Protein AF-A0ABD1GZY6-F1 (afdb_monomer_lite)

Sequence (131 aa):
MVKGGLLKDDSDWSKAGVKEGQKLMMMGTAGEIVKAPEKGPIFAEEEQVVAVVTCHSAGLVNLGNTCFLNSTLQCLHSVPELRYALIQYPPPVRSNAVDQSSHSLTVATRELFNELDKNVQPVAPVPFLMV

Secondary structure (DSSP, 8-state):
-----PPPTT--GGGS-PPTT--------SS---PPPSS-----SSS--TTS-SS----B---SS-HHHHHHHHHHHT-HHHHHHHHHPPP--S-TTS-HHHHHHHHHHHHHHHHHHH-SSPBP-HHHHT-

Structure (mmCIF, N/CA/C/O backbone):
data_AF-A0ABD1GZY6-F1
#
_entry.id   AF-A0ABD1GZY6-F1
#
loop_
_atom_site.group_PDB
_atom_site.id
_atom_site.type_symbol
_atom_site.label_atom_id
_atom_site.label_alt_id
_atom_site.label_comp_id
_atom_site.label_asym_id
_atom_site.label_entity_id
_atom_site.label_seq_id
_atom_site.pdbx_PDB_ins_code
_atom_site.Cartn_x
_atom_site.Cartn_y
_atom_site.Cartn_z
_atom_site.occupancy
_atom_site.B_iso_or_equiv
_atom_site.auth_seq_id
_atom_site.auth_comp_id
_atom_site.auth_asym_id
_atom_site.auth_atom_id
_atom_site.pdbx_PDB_model_num
ATOM 1 N N . MET A 1 1 ? -54.125 1.231 58.349 1.00 37.19 1 MET A N 1
ATOM 2 C CA . MET A 1 1 ? -52.999 0.317 58.625 1.00 37.19 1 MET A CA 1
ATOM 3 C C . MET A 1 1 ? -53.584 -1.042 58.986 1.00 37.19 1 MET A C 1
ATOM 5 O O . MET A 1 1 ? -53.929 -1.266 60.137 1.00 37.19 1 MET A O 1
ATOM 9 N N . VAL A 1 2 ? -53.833 -1.895 57.988 1.00 40.91 2 VAL A N 1
ATOM 10 C CA . VAL A 1 2 ? -54.229 -3.292 58.231 1.00 40.91 2 VAL A CA 1
ATOM 11 C C . VAL A 1 2 ? -52.941 -4.067 58.507 1.00 40.91 2 VAL A C 1
ATOM 13 O O . VAL A 1 2 ? -51.947 -3.838 57.819 1.00 40.91 2 VAL A O 1
ATOM 16 N N . LYS A 1 3 ? -52.933 -4.895 59.561 1.00 44.78 3 LYS A N 1
ATOM 17 C CA . LYS A 1 3 ? -51.792 -5.743 59.943 1.00 44.78 3 LYS A CA 1
ATOM 18 C C . LYS A 1 3 ? -51.292 -6.496 58.707 1.00 44.78 3 LYS A C 1
ATOM 20 O O . LYS A 1 3 ? -52.082 -7.177 58.062 1.00 44.78 3 LYS A O 1
ATOM 25 N N . GLY A 1 4 ? -50.011 -6.321 58.380 1.00 54.66 4 GLY A N 1
ATOM 26 C CA . GLY A 1 4 ? -49.386 -6.878 57.184 1.00 54.66 4 GLY A CA 1
ATOM 27 C C . GLY A 1 4 ? -49.580 -8.388 57.095 1.00 54.66 4 GLY A C 1
ATOM 28 O O . GLY A 1 4 ? -49.043 -9.132 57.911 1.00 54.66 4 GLY A O 1
ATOM 29 N N . GLY A 1 5 ? -50.365 -8.820 56.112 1.00 59.47 5 GLY A N 1
ATOM 30 C CA . GLY A 1 5 ? -50.430 -10.203 55.657 1.00 59.47 5 GLY A CA 1
ATOM 31 C C . GLY A 1 5 ? -49.727 -10.312 54.308 1.00 59.47 5 GLY A C 1
ATOM 32 O O . GLY A 1 5 ? -49.842 -9.402 53.487 1.00 59.47 5 GLY A O 1
ATOM 33 N N . LEU A 1 6 ? -48.988 -11.401 54.081 1.00 57.53 6 LEU A N 1
ATOM 34 C CA . LEU A 1 6 ? -48.446 -11.701 52.756 1.00 57.53 6 LEU A CA 1
ATOM 35 C C . LEU A 1 6 ? -49.589 -12.143 51.835 1.00 57.53 6 LEU A C 1
ATOM 37 O O . LEU A 1 6 ? -50.218 -13.169 52.093 1.00 57.53 6 LEU A O 1
ATOM 41 N N . LEU A 1 7 ? -49.816 -11.400 50.752 1.00 58.47 7 LEU A N 1
ATOM 42 C CA . LEU A 1 7 ? -50.556 -11.901 49.596 1.00 58.47 7 LEU A CA 1
ATOM 43 C C . LEU A 1 7 ? -49.590 -12.712 48.731 1.00 58.47 7 LEU A C 1
ATOM 45 O O . LEU A 1 7 ? -48.577 -12.187 48.276 1.00 58.47 7 LEU A O 1
ATOM 49 N N . LYS A 1 8 ? -49.896 -13.995 48.543 1.00 60.72 8 LYS A N 1
ATOM 50 C CA . LYS A 1 8 ? -49.272 -14.848 47.521 1.00 60.72 8 LYS A CA 1
ATOM 51 C C . LYS A 1 8 ? -50.123 -14.818 46.250 1.00 60.72 8 LYS A C 1
ATOM 53 O O . LYS A 1 8 ? -51.308 -14.497 46.338 1.00 60.72 8 LYS A O 1
ATOM 58 N N . ASP A 1 9 ? -49.554 -15.209 45.117 1.00 60.78 9 ASP A N 1
ATOM 59 C CA . ASP A 1 9 ? -50.210 -15.114 43.803 1.00 60.78 9 ASP A CA 1
ATOM 60 C C . ASP A 1 9 ? -51.551 -15.875 43.716 1.00 60.78 9 ASP A C 1
ATOM 62 O O . ASP A 1 9 ? -52.468 -15.424 43.037 1.00 60.78 9 ASP A O 1
ATOM 66 N N . ASP A 1 10 ? -51.726 -16.940 44.509 1.00 60.72 10 ASP A N 1
ATOM 67 C CA . ASP A 1 10 ? -52.949 -17.762 44.552 1.00 60.72 10 ASP A CA 1
ATOM 68 C C . ASP A 1 10 ? -53.950 -17.365 45.664 1.00 60.72 10 ASP A C 1
ATOM 70 O O . ASP A 1 10 ? -54.739 -18.186 46.136 1.00 60.72 10 ASP A O 1
ATOM 74 N N . SER A 1 11 ? -53.901 -16.129 46.172 1.00 58.03 11 SER A N 1
ATOM 75 C CA . SER A 1 11 ? -54.720 -15.730 47.332 1.00 58.03 11 SER A CA 1
ATOM 76 C C . SER A 1 11 ? -56.132 -15.259 46.953 1.00 58.03 11 SER A C 1
ATOM 78 O O . SER A 1 11 ? -56.306 -14.359 46.134 1.00 58.03 11 SER A O 1
ATOM 80 N N . ASP A 1 12 ? -57.146 -15.789 47.648 1.00 59.44 12 ASP A N 1
ATOM 81 C CA . ASP A 1 12 ? -58.550 -15.363 47.547 1.00 59.44 12 ASP A CA 1
ATOM 82 C C . ASP A 1 12 ? -58.755 -13.913 48.030 1.00 59.44 12 ASP A C 1
ATOM 84 O O . ASP A 1 12 ? -58.726 -13.614 49.232 1.00 59.44 12 ASP A O 1
ATOM 88 N N . TRP A 1 13 ? -59.055 -13.010 47.096 1.00 61.09 13 TRP A N 1
ATOM 89 C CA . TRP A 1 13 ? -59.299 -11.584 47.349 1.00 61.09 13 TRP A CA 1
ATOM 90 C C . TRP A 1 13 ? -60.480 -11.318 48.294 1.00 61.09 13 TRP A C 1
ATOM 92 O O . TRP A 1 13 ? -60.506 -10.307 48.996 1.00 61.09 13 TRP A O 1
ATOM 102 N N . SER A 1 14 ? -61.424 -12.255 48.391 1.00 61.69 14 SER A N 1
ATOM 103 C CA . SER A 1 14 ? -62.584 -12.171 49.286 1.00 61.69 14 SER A CA 1
ATOM 104 C C . SER A 1 14 ? -62.209 -12.250 50.772 1.00 61.69 14 SER A C 1
ATOM 106 O O . SER A 1 14 ? -62.930 -11.722 51.616 1.00 61.69 14 SER A O 1
ATOM 108 N N . LYS A 1 15 ? -61.071 -12.876 51.113 1.00 59.81 15 LYS A N 1
ATOM 109 C CA . LYS A 1 15 ? -60.555 -12.969 52.495 1.00 59.81 15 LYS A CA 1
ATOM 110 C C . LYS A 1 15 ? -59.591 -11.836 52.850 1.00 59.81 15 LYS A C 1
ATOM 112 O O . LYS A 1 15 ? -59.289 -11.642 54.025 1.00 59.81 15 LYS A O 1
ATOM 117 N N . ALA A 1 16 ? -59.130 -11.076 51.855 1.00 61.88 16 ALA A N 1
ATOM 118 C CA . ALA A 1 16 ? -58.169 -9.991 52.037 1.00 61.88 16 ALA A CA 1
ATOM 119 C C . ALA A 1 16 ? -58.784 -8.723 52.667 1.00 61.88 16 ALA A C 1
ATOM 121 O O . ALA A 1 16 ? -58.046 -7.830 53.079 1.00 61.88 16 ALA A O 1
ATOM 122 N N . GLY A 1 17 ? -60.119 -8.644 52.785 1.00 59.06 17 GLY A N 1
ATOM 123 C CA . GLY A 1 17 ? -60.814 -7.610 53.565 1.00 59.06 17 GLY A CA 1
ATOM 124 C C . GLY A 1 17 ? -60.491 -6.172 53.142 1.00 59.06 17 GLY A C 1
ATOM 125 O O . GLY A 1 17 ? -60.461 -5.274 53.986 1.00 59.06 17 GLY A O 1
ATOM 126 N N . VAL A 1 18 ? -60.196 -5.960 51.856 1.00 64.50 18 VAL A N 1
ATOM 127 C CA . VAL A 1 18 ? -59.787 -4.659 51.313 1.00 64.50 18 VAL A CA 1
ATOM 128 C C . VAL A 1 18 ? -61.021 -3.770 51.156 1.00 64.50 18 VAL A C 1
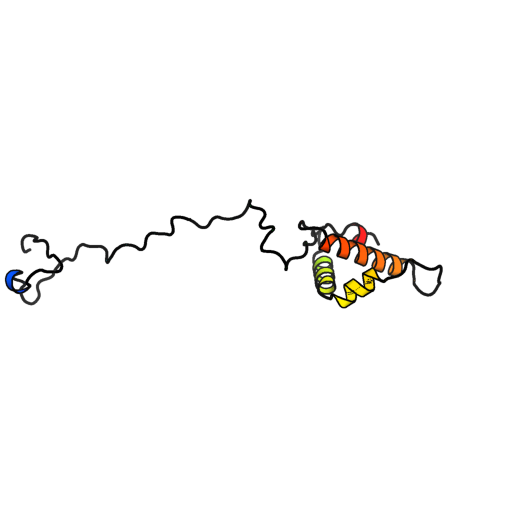ATOM 130 O O . VAL A 1 18 ? -62.003 -4.170 50.537 1.00 64.50 18 VAL A O 1
ATOM 133 N N . LYS A 1 19 ? -60.990 -2.566 51.737 1.00 63.88 19 LYS A N 1
ATOM 134 C CA . LYS A 1 19 ? -62.068 -1.571 51.604 1.00 63.88 19 LYS A CA 1
ATOM 135 C C . LYS A 1 19 ? -61.857 -0.691 50.368 1.00 63.88 19 LYS A C 1
ATOM 137 O O . LYS A 1 19 ? -60.715 -0.402 50.008 1.00 63.88 19 LYS A O 1
ATOM 142 N N . GLU A 1 20 ? -62.951 -0.212 49.775 1.00 62.34 20 GLU A N 1
ATOM 143 C CA . GLU A 1 20 ? -62.940 0.786 48.694 1.00 62.34 20 GLU A CA 1
ATOM 144 C C . GLU A 1 20 ? -62.084 2.005 49.104 1.00 62.34 20 GLU A C 1
ATOM 146 O O . GLU A 1 20 ? -62.285 2.584 50.174 1.00 62.34 20 GLU A O 1
ATOM 151 N N . GLY A 1 21 ? -61.085 2.366 48.292 1.00 64.00 21 GLY A N 1
ATOM 152 C CA . GLY A 1 21 ? -60.171 3.489 48.557 1.00 64.00 21 GLY A CA 1
ATOM 153 C C . GLY A 1 21 ? -58.978 3.195 49.485 1.00 64.00 21 GLY A C 1
ATOM 154 O O . GLY A 1 21 ? -58.229 4.112 49.835 1.00 64.00 21 GLY A O 1
ATOM 155 N N . GLN A 1 22 ? -58.758 1.942 49.896 1.00 66.12 22 GLN A N 1
ATOM 156 C CA . GLN A 1 22 ? -57.621 1.575 50.742 1.00 66.12 22 GLN A CA 1
ATOM 157 C C . GLN A 1 22 ? -56.294 1.591 49.961 1.00 66.12 22 GLN A C 1
ATOM 159 O O . GLN A 1 22 ? -56.113 0.866 48.988 1.00 66.12 22 GLN A O 1
ATOM 164 N N . LYS A 1 23 ? -55.320 2.380 50.434 1.00 58.97 23 LYS A N 1
ATOM 165 C CA . LYS A 1 23 ? -53.956 2.395 49.882 1.00 58.97 23 LYS A CA 1
ATOM 166 C C . LYS A 1 23 ? -53.207 1.117 50.277 1.00 58.97 23 LYS A C 1
ATOM 168 O O . LYS A 1 23 ? -52.945 0.896 51.461 1.00 58.97 23 LYS A O 1
ATOM 173 N N . LEU A 1 24 ? -52.862 0.296 49.290 1.00 62.72 24 LEU A N 1
ATOM 174 C CA . LEU A 1 24 ? -51.982 -0.864 49.431 1.00 62.72 24 LEU A CA 1
ATOM 175 C C . LEU A 1 24 ? -50.539 -0.424 49.147 1.00 62.72 24 LEU A C 1
ATOM 177 O O . LEU A 1 24 ? -50.285 0.241 48.146 1.00 62.72 24 LEU A O 1
ATOM 181 N N . MET A 1 25 ? -49.599 -0.771 50.027 1.00 55.06 25 MET A N 1
ATOM 182 C CA . MET A 1 25 ? -48.170 -0.586 49.759 1.00 55.06 25 MET A CA 1
ATOM 183 C C . MET A 1 25 ? -47.599 -1.890 49.220 1.00 55.06 25 MET A C 1
ATOM 185 O O . MET A 1 25 ? -47.464 -2.865 49.957 1.00 55.06 25 MET A O 1
ATOM 189 N N . MET A 1 26 ? -47.283 -1.893 47.930 1.00 59.00 26 MET A N 1
ATOM 190 C CA . MET A 1 26 ? -46.557 -2.974 47.280 1.00 59.00 26 MET A CA 1
ATOM 191 C C . MET A 1 26 ? -45.069 -2.819 47.608 1.00 59.00 26 MET A C 1
ATOM 193 O O . MET A 1 26 ? -44.458 -1.814 47.253 1.00 59.00 26 MET A O 1
ATOM 197 N N . MET A 1 27 ? -44.491 -3.799 48.301 1.00 56.12 27 MET A N 1
ATOM 198 C CA . MET A 1 27 ? -43.042 -3.910 48.465 1.00 56.12 27 MET A CA 1
ATOM 199 C C . MET A 1 27 ? -42.566 -5.127 47.684 1.00 56.12 27 MET A C 1
ATOM 201 O O . MET A 1 27 ? -42.841 -6.259 48.069 1.00 56.12 27 MET A O 1
ATOM 205 N N . GLY A 1 28 ? -41.877 -4.881 46.575 1.00 54.91 28 GLY A N 1
ATOM 206 C CA . GLY A 1 28 ? -41.277 -5.916 45.746 1.00 54.91 28 GLY A CA 1
ATOM 207 C C . GLY A 1 28 ? -40.667 -5.321 44.482 1.00 54.91 28 GLY A C 1
ATOM 208 O O . GLY A 1 28 ? -41.190 -4.356 43.927 1.00 54.91 28 GLY A O 1
ATOM 209 N N . THR A 1 29 ? -39.556 -5.896 44.038 1.00 56.75 29 THR A N 1
ATOM 210 C CA . THR A 1 29 ? -38.998 -5.665 42.703 1.00 56.75 29 THR A CA 1
ATOM 211 C C . THR A 1 29 ? -39.775 -6.537 41.717 1.00 56.75 29 THR A C 1
ATOM 213 O O . THR A 1 29 ? -40.019 -7.710 41.996 1.00 56.75 29 THR A O 1
ATOM 216 N N . ALA A 1 30 ? -40.203 -5.971 40.589 1.00 45.16 30 ALA A N 1
ATOM 217 C CA . ALA A 1 30 ? -40.942 -6.702 39.567 1.00 45.16 30 ALA A CA 1
ATOM 218 C C . ALA A 1 30 ? -40.032 -7.728 38.867 1.00 45.16 30 ALA A C 1
ATOM 220 O O . ALA A 1 30 ? -39.196 -7.349 38.053 1.00 45.16 30 ALA A O 1
ATOM 221 N N . GLY A 1 31 ? -40.231 -9.012 39.178 1.00 54.84 31 GLY A N 1
ATOM 222 C CA . GLY A 1 31 ? -39.686 -10.148 38.429 1.00 54.84 31 GLY A CA 1
ATOM 223 C C . GLY A 1 31 ? -38.193 -10.427 38.625 1.00 54.84 31 GLY A C 1
ATOM 224 O O . GLY A 1 31 ? -37.419 -9.571 39.054 1.00 54.84 31 GLY A O 1
ATOM 225 N N . GLU A 1 32 ? -37.798 -11.667 38.319 1.00 55.22 32 GLU A N 1
ATOM 226 C CA . GLU A 1 32 ? -36.395 -12.078 38.267 1.00 55.22 32 GLU A CA 1
ATOM 227 C C . GLU A 1 32 ? -35.623 -11.144 37.335 1.00 55.22 32 GLU A C 1
ATOM 229 O O . GLU A 1 32 ? -35.861 -11.082 36.128 1.00 55.22 32 GLU A O 1
ATOM 234 N N . ILE A 1 33 ? -34.684 -10.407 37.922 1.00 52.19 33 ILE A N 1
ATOM 235 C CA . ILE A 1 33 ? -33.692 -9.628 37.195 1.00 52.19 33 ILE A CA 1
ATOM 236 C C . ILE A 1 33 ? -32.983 -10.612 36.267 1.00 52.19 33 ILE A C 1
ATOM 238 O O . ILE A 1 33 ? -32.347 -11.556 36.740 1.00 52.19 33 ILE A O 1
ATOM 242 N N . VAL A 1 34 ? -33.127 -10.407 34.955 1.00 56.38 34 VAL A N 1
ATOM 243 C CA . VAL A 1 34 ? -32.380 -11.134 33.925 1.00 56.38 34 VAL A CA 1
ATOM 244 C C . VAL A 1 34 ? -30.928 -11.178 34.382 1.00 56.38 34 VAL A C 1
ATOM 246 O O . VAL A 1 34 ? -30.312 -10.123 34.546 1.00 56.38 34 VAL A O 1
ATOM 249 N N . LYS A 1 35 ? -30.409 -12.381 34.670 1.00 62.38 35 LYS A N 1
ATOM 250 C CA . LYS A 1 35 ? -29.018 -12.550 35.095 1.00 62.38 35 LYS A CA 1
ATOM 251 C C . LYS A 1 35 ? -28.144 -11.802 34.099 1.00 62.38 35 LYS A C 1
ATOM 253 O O . LYS A 1 35 ? -28.171 -12.106 32.905 1.00 62.38 35 LYS A O 1
ATOM 258 N N . ALA A 1 36 ? -27.415 -10.806 34.599 1.00 55.78 36 ALA A N 1
ATOM 259 C CA . ALA A 1 36 ? -26.408 -10.124 33.812 1.00 55.78 36 ALA A CA 1
ATOM 260 C C . ALA A 1 36 ? -25.502 -11.201 33.191 1.00 55.78 36 ALA A C 1
ATOM 262 O O . ALA A 1 36 ? -25.149 -12.150 33.899 1.00 55.78 36 ALA A O 1
ATOM 263 N N . PRO A 1 37 ? -25.177 -11.121 31.890 1.00 57.34 37 PRO A N 1
ATOM 264 C CA . PRO A 1 37 ? -24.279 -12.083 31.273 1.00 57.34 37 PRO A CA 1
ATOM 265 C C . PRO A 1 37 ? -23.003 -12.179 32.116 1.00 57.34 37 PRO A C 1
ATOM 267 O O . PRO A 1 37 ? -22.318 -11.183 32.329 1.00 57.34 37 PRO A O 1
ATOM 270 N N . GLU A 1 38 ? -22.697 -13.380 32.619 1.00 60.00 38 GLU A N 1
ATOM 271 C CA . GLU A 1 38 ? -21.536 -13.645 33.494 1.00 60.00 38 GLU A CA 1
ATOM 272 C C . GLU A 1 38 ? -20.195 -13.352 32.803 1.00 60.00 38 GLU A C 1
ATOM 274 O O . GLU A 1 38 ? -19.145 -13.293 33.438 1.00 60.00 38 GLU A O 1
ATOM 279 N N . LYS A 1 39 ? -20.232 -13.116 31.492 1.00 59.00 39 LYS A N 1
ATOM 280 C CA . LYS A 1 39 ? -19.131 -12.542 30.737 1.00 59.00 39 LYS A CA 1
ATOM 281 C C . LYS A 1 39 ? -19.397 -11.048 30.589 1.00 59.00 39 LYS A C 1
ATOM 283 O O . LYS A 1 39 ? -20.128 -10.632 29.690 1.00 59.00 39 LYS A O 1
ATOM 288 N N . GLY A 1 40 ? -18.786 -10.248 31.465 1.00 61.38 40 GLY A N 1
ATOM 289 C CA . GLY A 1 40 ? -18.557 -8.833 31.169 1.00 61.38 40 GLY A CA 1
ATOM 290 C C . GLY A 1 40 ? -17.887 -8.693 29.794 1.00 61.38 40 GLY A C 1
ATOM 291 O O . GLY A 1 40 ? -17.294 -9.668 29.321 1.00 61.38 40 GLY A O 1
ATOM 292 N N . PRO A 1 41 ? -17.998 -7.537 29.114 1.00 60.72 41 PRO A N 1
ATOM 293 C CA . PRO A 1 41 ? -17.328 -7.345 27.836 1.00 60.72 41 PRO A CA 1
ATOM 294 C C . PRO A 1 41 ? -15.843 -7.647 28.029 1.00 60.72 41 PRO A C 1
ATOM 296 O O . PRO A 1 41 ? -15.136 -6.936 28.743 1.00 60.72 41 PRO A O 1
ATOM 299 N N . ILE A 1 42 ? -15.394 -8.758 27.449 1.00 53.34 42 ILE A N 1
ATOM 300 C CA . ILE A 1 42 ? -1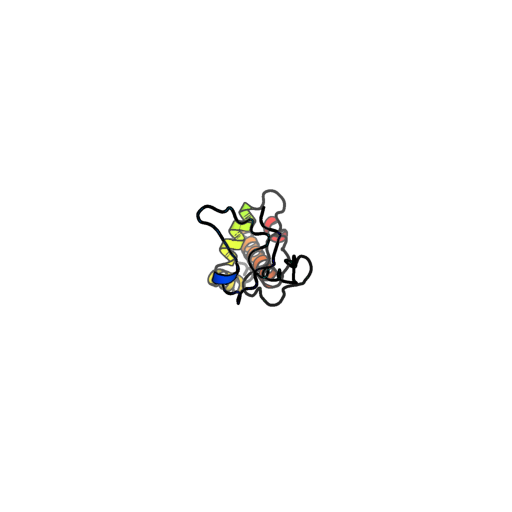3.980 -9.074 27.364 1.00 53.34 42 ILE A CA 1
ATOM 301 C C . ILE A 1 42 ? -13.448 -8.051 26.369 1.00 53.34 42 ILE A C 1
ATOM 303 O O . ILE A 1 42 ? -13.698 -8.154 25.169 1.00 53.34 42 ILE A O 1
ATOM 307 N N . PHE A 1 43 ? -12.795 -7.013 26.883 1.00 48.78 43 PHE A N 1
ATOM 308 C CA . PHE A 1 43 ? -11.987 -6.123 26.068 1.00 48.78 43 PHE A CA 1
ATOM 309 C C . PHE A 1 43 ? -10.815 -6.963 25.564 1.00 48.78 43 PHE A C 1
ATOM 311 O O . PHE A 1 43 ? -9.869 -7.245 26.293 1.00 48.78 43 PHE A O 1
ATOM 318 N N . ALA A 1 44 ? -10.955 -7.463 24.338 1.00 53.53 44 ALA A N 1
ATOM 319 C CA . ALA A 1 44 ? -9.970 -8.282 23.651 1.00 53.53 44 ALA A CA 1
ATOM 320 C C . ALA A 1 44 ? -8.792 -7.413 23.183 1.00 53.53 44 ALA A C 1
ATOM 322 O O . ALA A 1 44 ? -8.562 -7.263 21.987 1.00 53.53 44 ALA A O 1
ATOM 323 N N . GLU A 1 45 ? -8.068 -6.803 24.120 1.00 51.84 45 GLU A N 1
ATOM 324 C CA . GLU A 1 45 ? -6.837 -6.075 23.799 1.00 51.84 45 GLU A CA 1
ATOM 325 C C . GLU A 1 45 ? -5.609 -6.995 23.723 1.00 51.84 45 GLU A C 1
ATOM 327 O O . GLU A 1 45 ? -4.568 -6.557 23.251 1.00 51.84 45 GLU A O 1
ATOM 332 N N . GLU A 1 46 ? -5.712 -8.282 24.081 1.00 48.44 46 GLU A N 1
ATOM 333 C CA . GLU A 1 46 ? -4.554 -9.194 24.078 1.00 48.44 46 GLU A CA 1
ATOM 334 C C . GLU A 1 46 ? -4.882 -10.638 23.673 1.00 48.44 46 GLU A C 1
ATOM 336 O O . GLU A 1 46 ? -4.347 -11.593 24.229 1.00 48.44 46 GLU A O 1
ATOM 341 N N . GLU A 1 47 ? -5.726 -10.837 22.662 1.00 45.81 47 GLU A N 1
ATOM 342 C CA . GLU A 1 47 ? -5.741 -12.133 21.985 1.00 45.81 47 GLU A CA 1
ATOM 343 C C . GLU A 1 47 ? -5.769 -11.920 20.481 1.00 45.81 47 GLU A C 1
ATOM 345 O O . GLU A 1 47 ? -6.698 -11.354 19.915 1.00 45.81 47 GLU A O 1
ATOM 350 N N . GLN A 1 48 ? -4.673 -12.333 19.855 1.00 51.78 48 GLN A N 1
ATOM 351 C CA . GLN A 1 48 ? -4.471 -12.426 18.423 1.00 51.78 48 GLN A CA 1
ATOM 352 C C . GLN A 1 48 ? -5.709 -13.029 17.738 1.00 51.78 48 GLN A C 1
ATOM 354 O O . GLN A 1 48 ? -5.832 -14.245 17.593 1.00 51.78 48 GLN A O 1
ATOM 359 N N . VAL A 1 49 ? -6.621 -12.172 17.270 1.00 44.88 49 VAL A N 1
ATOM 360 C CA . VAL A 1 49 ? -7.750 -12.542 16.408 1.00 44.88 49 VAL A CA 1
ATOM 361 C C . VAL A 1 49 ? -7.203 -12.824 15.007 1.00 44.88 49 VAL A C 1
ATOM 363 O O . VAL A 1 49 ? -7.439 -12.097 14.050 1.00 44.88 49 VAL A O 1
ATOM 366 N N . VAL A 1 50 ? -6.429 -13.899 14.883 1.00 51.72 50 VAL A N 1
ATOM 367 C CA . VAL A 1 50 ? -5.839 -14.369 13.619 1.00 51.72 50 VAL A CA 1
ATOM 368 C C . VAL A 1 50 ? -6.890 -15.071 12.742 1.00 51.72 50 VAL A C 1
ATOM 370 O O . VAL A 1 50 ? -6.612 -15.410 11.599 1.00 51.72 50 VAL A O 1
ATOM 373 N N . ALA A 1 51 ? -8.130 -15.250 13.217 1.00 43.69 51 ALA A N 1
ATOM 374 C CA . ALA A 1 51 ? -9.109 -16.115 12.550 1.00 43.69 51 ALA A CA 1
ATOM 375 C C . ALA A 1 51 ? -10.389 -15.436 12.013 1.00 43.69 51 ALA A C 1
ATOM 377 O O . ALA A 1 51 ? -11.208 -16.129 11.417 1.00 43.69 51 ALA A O 1
ATOM 378 N N . VAL A 1 52 ? -10.587 -14.115 12.166 1.00 44.59 52 VAL A N 1
ATOM 379 C CA . VAL A 1 52 ? -11.789 -13.411 11.627 1.00 44.59 52 VAL A CA 1
ATOM 380 C C . VAL A 1 52 ? -11.435 -12.243 10.686 1.00 44.59 52 VAL A C 1
ATOM 382 O O . VAL A 1 52 ? -12.305 -11.560 10.155 1.00 44.59 52 VAL A O 1
ATOM 385 N N . VAL A 1 53 ? -10.149 -12.025 10.400 1.00 47.28 53 VAL A N 1
ATOM 386 C CA . VAL A 1 53 ? -9.667 -10.876 9.617 1.00 47.28 53 VAL A CA 1
ATOM 387 C C . VAL A 1 53 ? -9.188 -11.318 8.233 1.00 47.28 53 VAL A C 1
ATOM 389 O O . VAL A 1 53 ? -8.025 -11.184 7.886 1.00 47.28 53 VAL A O 1
ATOM 392 N N . THR A 1 54 ? -10.082 -11.841 7.397 1.00 46.28 54 THR A N 1
ATOM 393 C CA . THR A 1 54 ? -9.772 -12.056 5.967 1.00 46.28 54 THR A CA 1
ATOM 394 C C . THR A 1 54 ? -9.941 -10.785 5.120 1.00 46.28 54 THR A C 1
ATOM 396 O O . THR A 1 54 ? -9.807 -10.851 3.904 1.00 46.28 54 THR A O 1
ATOM 399 N N . CYS A 1 55 ? -10.230 -9.630 5.739 1.00 52.00 55 CYS A N 1
ATOM 400 C CA . CYS A 1 55 ? -10.522 -8.371 5.036 1.00 52.00 55 CYS A CA 1
ATOM 401 C C . CYS A 1 55 ? -9.636 -7.169 5.399 1.00 52.00 55 CYS A C 1
ATOM 403 O O . CYS A 1 55 ? -9.809 -6.125 4.777 1.00 52.00 55 CYS A O 1
ATOM 405 N N . HIS A 1 56 ? -8.711 -7.259 6.361 1.00 56.81 56 HIS A N 1
ATOM 406 C CA . HIS A 1 56 ? -7.852 -6.111 6.684 1.00 56.81 56 HIS A CA 1
ATOM 407 C C . HIS A 1 56 ? -6.398 -6.419 6.328 1.00 56.81 56 HIS A C 1
ATOM 409 O O . HIS A 1 56 ? -5.739 -7.211 6.993 1.00 56.81 56 HIS A O 1
ATOM 415 N N . SER A 1 57 ? -5.927 -5.782 5.252 1.00 70.00 57 SER A N 1
ATOM 416 C CA . SER A 1 57 ? -4.500 -5.601 4.968 1.00 70.00 57 SER A CA 1
ATOM 417 C C . SER A 1 57 ? -3.835 -4.853 6.126 1.00 70.00 57 SER A C 1
ATOM 419 O O . SER A 1 57 ? -4.503 -4.078 6.819 1.00 70.00 57 SER A O 1
ATOM 421 N N . ALA A 1 58 ? -2.524 -5.032 6.312 1.00 88.12 58 ALA A N 1
ATOM 422 C CA . ALA A 1 58 ? -1.756 -4.201 7.234 1.00 88.12 58 ALA A CA 1
ATOM 423 C C . ALA A 1 58 ? -2.002 -2.701 6.983 1.00 88.12 58 ALA A C 1
ATOM 425 O O . ALA A 1 58 ? -2.239 -2.259 5.856 1.00 88.12 58 ALA A O 1
ATOM 426 N N . GLY A 1 59 ? -1.938 -1.909 8.054 1.00 93.06 59 GLY A N 1
ATOM 427 C CA . GLY A 1 59 ? -1.953 -0.450 7.968 1.00 93.06 59 GLY A CA 1
ATOM 428 C C . GLY A 1 59 ? -0.591 0.125 7.567 1.00 93.06 59 GLY A C 1
ATOM 429 O O . GLY A 1 59 ? 0.408 -0.588 7.506 1.00 93.06 59 GLY A O 1
ATOM 430 N N . LEU A 1 60 ? -0.534 1.440 7.348 1.00 96.31 60 LEU A N 1
ATOM 431 C CA . LEU A 1 60 ? 0.720 2.171 7.141 1.00 96.31 60 LEU A CA 1
ATOM 432 C C . LEU A 1 60 ? 1.017 3.071 8.342 1.00 96.31 60 LEU A C 1
ATOM 434 O O . LEU A 1 60 ? 0.150 3.829 8.786 1.00 96.31 60 LEU A O 1
ATOM 438 N N . VAL A 1 61 ? 2.251 3.021 8.844 1.00 96.69 61 VAL A N 1
ATOM 439 C CA . VAL A 1 61 ? 2.715 3.891 9.932 1.00 96.69 61 VAL A CA 1
ATOM 440 C C . VAL A 1 61 ? 2.802 5.331 9.423 1.00 96.69 61 VAL A C 1
ATOM 442 O O . VAL A 1 61 ? 3.384 5.601 8.373 1.00 96.69 61 VAL A O 1
ATOM 445 N N . ASN A 1 62 ? 2.216 6.277 10.158 1.00 96.06 62 ASN A N 1
ATOM 446 C CA . ASN A 1 62 ? 2.371 7.702 9.869 1.00 96.06 62 ASN A CA 1
ATOM 447 C C . ASN A 1 62 ? 3.731 8.179 10.397 1.00 96.06 62 ASN A C 1
ATOM 449 O O . ASN A 1 62 ? 3.970 8.179 11.601 1.00 96.06 62 ASN A O 1
ATOM 453 N N . LEU A 1 63 ? 4.605 8.606 9.492 1.00 95.25 63 LEU A N 1
ATOM 454 C CA . LEU A 1 63 ? 5.962 9.085 9.773 1.00 95.25 63 LEU A CA 1
ATOM 455 C C . LEU A 1 63 ? 6.038 10.622 9.854 1.00 95.25 63 LEU A C 1
ATOM 457 O O . LEU A 1 63 ? 7.032 11.224 9.466 1.00 95.25 63 LEU A O 1
ATOM 461 N N . GLY A 1 64 ? 4.967 11.261 10.338 1.00 94.56 64 GLY A N 1
ATOM 462 C CA . GLY A 1 64 ? 4.855 12.715 10.484 1.00 94.56 64 GLY A CA 1
ATOM 463 C C . GLY A 1 64 ? 4.334 13.388 9.216 1.00 94.56 64 GLY A C 1
ATOM 464 O O . GLY A 1 64 ? 4.998 13.399 8.188 1.00 94.56 64 GLY A O 1
ATOM 465 N N . ASN A 1 65 ? 3.124 13.953 9.280 1.00 95.06 65 ASN A N 1
ATOM 466 C CA . ASN A 1 65 ? 2.426 14.571 8.142 1.00 95.06 65 ASN A CA 1
ATOM 467 C C . ASN A 1 65 ? 2.310 13.686 6.885 1.00 95.06 65 ASN A C 1
ATOM 469 O O . ASN A 1 65 ? 1.997 14.208 5.828 1.00 95.06 65 ASN A O 1
ATOM 473 N N . THR A 1 66 ? 2.492 12.365 6.967 1.00 96.81 66 THR A N 1
ATOM 474 C CA . THR A 1 66 ? 2.432 11.446 5.809 1.00 96.81 66 THR A CA 1
ATOM 475 C C . THR A 1 66 ? 1.082 10.739 5.678 1.00 96.81 66 THR A C 1
ATOM 477 O O . THR A 1 66 ? 0.911 9.862 4.837 1.00 96.81 66 THR A O 1
ATOM 480 N N . CYS A 1 67 ? 0.072 11.138 6.460 1.00 95.50 67 CYS A N 1
ATOM 481 C CA . CYS A 1 67 ? -1.264 10.541 6.386 1.00 95.50 67 CYS A CA 1
ATOM 482 C C . CYS A 1 67 ? -1.908 10.686 4.998 1.00 95.50 67 CYS A C 1
ATOM 484 O O . CYS A 1 67 ? -2.594 9.769 4.560 1.00 95.50 67 CYS A O 1
ATOM 486 N N . PHE A 1 68 ? -1.645 11.783 4.277 1.00 96.75 68 PHE A N 1
ATOM 487 C CA . PHE A 1 68 ? -2.129 11.964 2.903 1.00 96.75 68 PHE A CA 1
ATOM 488 C C . PHE A 1 68 ? -1.581 10.882 1.961 1.00 96.75 68 PHE A C 1
ATOM 490 O O . PHE A 1 68 ? -2.309 10.351 1.119 1.00 96.75 68 PHE A O 1
ATOM 497 N N . LEU A 1 69 ? -0.305 10.528 2.133 1.00 95.81 69 LEU A N 1
ATOM 498 C CA . LEU A 1 69 ? 0.357 9.503 1.345 1.00 95.81 69 LEU A CA 1
ATOM 499 C C . LEU A 1 69 ? -0.206 8.128 1.697 1.00 95.81 69 LEU A C 1
ATOM 501 O O . LEU A 1 69 ? -0.586 7.376 0.803 1.00 95.81 69 LEU A O 1
ATOM 505 N N . ASN A 1 70 ? -0.317 7.838 2.995 1.00 96.00 70 ASN A N 1
ATOM 506 C CA . ASN A 1 70 ? -0.834 6.565 3.486 1.00 96.00 70 ASN A CA 1
ATOM 507 C C . ASN A 1 70 ? -2.250 6.302 2.960 1.00 96.00 70 ASN A C 1
ATOM 509 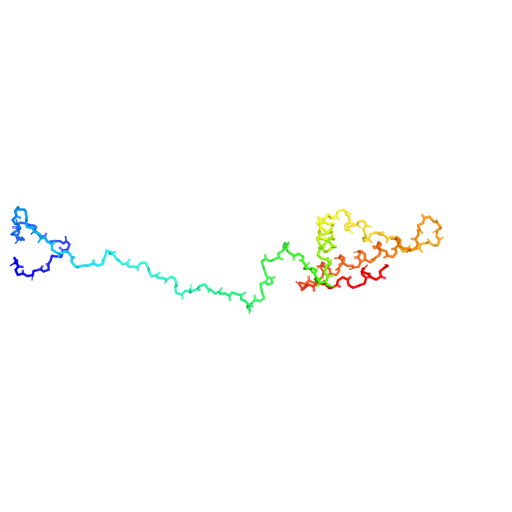O O . ASN A 1 70 ? -2.505 5.230 2.413 1.00 96.00 70 ASN A O 1
ATOM 513 N N . SER A 1 71 ? -3.143 7.293 3.043 1.00 95.81 71 SER A N 1
ATOM 514 C CA . SER A 1 71 ? -4.507 7.181 2.515 1.00 95.81 71 SER A CA 1
ATOM 515 C C . SER A 1 71 ? -4.520 6.945 1.004 1.00 95.81 71 SER A C 1
ATOM 517 O O . SER A 1 71 ? -5.260 6.095 0.520 1.00 95.81 71 SER A O 1
ATOM 519 N N . THR A 1 72 ? -3.674 7.652 0.248 1.00 96.75 72 THR A N 1
ATOM 520 C CA . THR A 1 72 ? -3.595 7.491 -1.214 1.00 96.75 72 THR A CA 1
ATOM 521 C C . THR A 1 72 ? -3.129 6.086 -1.598 1.00 96.75 72 THR A C 1
ATOM 523 O O . THR A 1 72 ? -3.741 5.440 -2.448 1.00 96.75 72 THR A O 1
ATOM 526 N N . 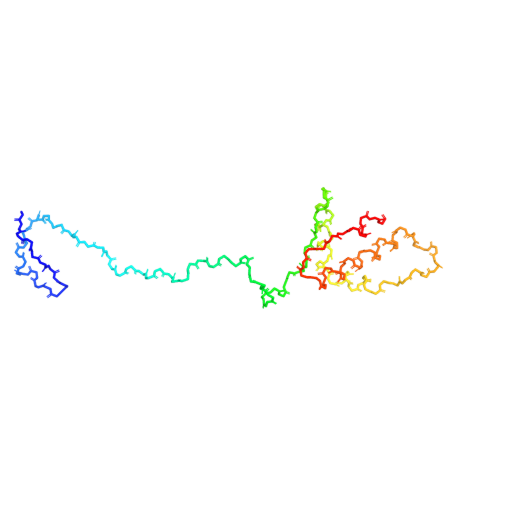LEU A 1 73 ? -2.078 5.582 -0.946 1.00 96.00 73 LEU A N 1
ATOM 527 C CA . LEU A 1 73 ? -1.535 4.251 -1.212 1.00 96.00 73 LEU A CA 1
ATOM 528 C C . LEU A 1 73 ? -2.517 3.141 -0.838 1.00 96.00 73 LEU A C 1
ATOM 530 O O . LEU A 1 73 ? -2.653 2.183 -1.593 1.00 96.00 73 LEU A O 1
ATOM 534 N N . GLN A 1 74 ? -3.243 3.283 0.272 1.00 94.62 74 GLN A N 1
ATOM 535 C CA . GLN A 1 74 ? -4.271 2.317 0.667 1.00 94.62 74 GLN A CA 1
ATOM 536 C C . GLN A 1 74 ? -5.466 2.312 -0.298 1.00 94.62 74 GLN A C 1
ATOM 538 O O . GLN A 1 74 ? -5.971 1.243 -0.637 1.00 94.62 74 GLN A O 1
ATOM 543 N N . CYS A 1 75 ? -5.875 3.475 -0.820 1.00 96.06 75 CYS A N 1
ATOM 544 C CA . CYS A 1 75 ? -6.882 3.540 -1.882 1.00 96.06 75 CYS A CA 1
ATOM 545 C C . CYS A 1 75 ? -6.421 2.794 -3.143 1.00 96.06 75 CYS A C 1
ATOM 547 O O . CYS A 1 75 ? -7.186 2.022 -3.714 1.00 96.06 75 CYS A O 1
ATOM 549 N N . LEU A 1 76 ? -5.167 2.977 -3.562 1.00 96.31 76 LEU A N 1
ATOM 550 C CA . LEU A 1 76 ? -4.610 2.280 -4.725 1.00 96.31 76 LEU A CA 1
ATOM 551 C C . LEU A 1 76 ? -4.441 0.771 -4.480 1.00 96.31 76 LEU A C 1
ATOM 553 O O . LEU A 1 76 ? -4.697 -0.027 -5.378 1.00 96.31 76 LEU A O 1
ATOM 557 N N . HIS A 1 77 ? -4.066 0.367 -3.264 1.00 94.88 77 HIS A N 1
ATOM 558 C CA . HIS A 1 77 ? -3.930 -1.042 -2.871 1.00 94.88 77 HIS A CA 1
ATOM 559 C C . HIS A 1 77 ? -5.262 -1.802 -2.936 1.00 94.88 77 HIS A C 1
ATOM 561 O O . HIS A 1 77 ? -5.280 -2.994 -3.243 1.00 94.88 77 HIS A O 1
ATOM 567 N N . SER A 1 78 ? -6.390 -1.109 -2.757 1.00 93.69 78 SER A N 1
ATOM 568 C CA . SER A 1 78 ? -7.717 -1.718 -2.904 1.00 93.69 78 SER A CA 1
ATOM 569 C C . SER A 1 78 ? -8.041 -2.195 -4.331 1.00 93.69 78 SER A C 1
ATOM 571 O O . SER A 1 78 ? -8.985 -2.963 -4.502 1.00 93.69 78 SER A O 1
ATOM 573 N N . VAL A 1 79 ? -7.265 -1.782 -5.345 1.00 95.81 79 VAL A N 1
ATOM 574 C CA . VAL A 1 79 ? -7.479 -2.130 -6.760 1.00 95.81 79 VAL A CA 1
ATOM 575 C C . VAL A 1 79 ? -6.650 -3.371 -7.145 1.00 95.81 79 VAL A C 1
ATOM 577 O O . VAL A 1 79 ? -5.431 -3.267 -7.340 1.00 95.81 79 VAL A O 1
ATOM 580 N N . PRO A 1 80 ? -7.263 -4.563 -7.287 1.00 93.75 80 PRO A N 1
ATOM 581 C CA . PRO A 1 80 ? -6.534 -5.801 -7.562 1.00 93.75 80 PRO A CA 1
ATOM 582 C C . PRO A 1 80 ? -5.864 -5.817 -8.945 1.00 93.75 80 PRO A C 1
ATOM 584 O O . PRO A 1 80 ? -4.778 -6.377 -9.090 1.00 93.75 80 PRO A O 1
ATOM 587 N N . GLU A 1 81 ? -6.447 -5.164 -9.951 1.00 96.81 81 GLU A N 1
ATOM 588 C CA . GLU A 1 81 ? -5.874 -5.057 -11.298 1.00 96.81 81 GLU A CA 1
ATOM 589 C C . GLU A 1 81 ? -4.564 -4.264 -11.288 1.00 96.81 81 GLU A C 1
ATOM 591 O O . GLU A 1 81 ? -3.595 -4.645 -11.947 1.00 96.81 81 GLU A O 1
ATOM 596 N N . LEU A 1 82 ? -4.510 -3.188 -10.495 1.00 95.62 82 LEU A N 1
ATOM 597 C CA . LEU A 1 82 ? -3.303 -2.386 -10.320 1.00 95.62 82 LEU A CA 1
ATOM 598 C C . LEU A 1 82 ? -2.209 -3.203 -9.632 1.00 95.62 82 LEU A C 1
ATOM 600 O O . LEU A 1 82 ? -1.065 -3.208 -10.082 1.00 95.62 82 LEU A O 1
ATOM 604 N N . ARG A 1 83 ? -2.558 -3.932 -8.568 1.00 94.50 83 ARG A N 1
ATOM 605 C CA . ARG A 1 83 ? -1.620 -4.820 -7.867 1.00 94.50 83 ARG A CA 1
ATOM 606 C C . ARG A 1 83 ? -1.047 -5.882 -8.799 1.00 94.50 83 ARG A C 1
ATOM 608 O O . ARG A 1 83 ? 0.165 -6.079 -8.831 1.00 94.50 83 ARG A O 1
ATOM 615 N N . TYR A 1 84 ? -1.894 -6.514 -9.606 1.00 95.69 84 TYR A N 1
ATOM 616 C CA . TYR A 1 84 ? -1.452 -7.489 -10.598 1.00 95.69 84 TYR A CA 1
ATOM 617 C C . TYR A 1 84 ? -0.509 -6.869 -11.641 1.00 95.69 84 TYR A C 1
ATOM 619 O O . TYR A 1 84 ? 0.538 -7.444 -11.945 1.00 95.69 84 TYR A O 1
ATOM 627 N N . ALA A 1 85 ? -0.830 -5.673 -12.144 1.00 96.06 85 ALA A N 1
ATOM 628 C CA . ALA A 1 85 ? 0.027 -4.949 -13.080 1.00 96.06 85 ALA A CA 1
ATOM 629 C C . ALA A 1 85 ? 1.393 -4.589 -12.468 1.00 96.06 85 ALA A C 1
ATOM 631 O O . ALA A 1 85 ? 2.418 -4.731 -13.133 1.00 96.06 85 ALA A O 1
ATOM 632 N N . LEU A 1 86 ? 1.427 -4.187 -11.193 1.00 95.38 86 LEU A N 1
ATOM 633 C CA . LEU A 1 86 ? 2.667 -3.909 -10.463 1.00 95.38 86 LEU A CA 1
ATOM 634 C C . LEU A 1 86 ? 3.531 -5.165 -10.309 1.00 95.38 86 LEU A C 1
ATOM 636 O O . LEU A 1 86 ? 4.740 -5.094 -10.508 1.00 95.38 86 LEU A O 1
ATOM 640 N N . ILE A 1 87 ? 2.939 -6.325 -10.014 1.00 94.31 87 ILE A N 1
ATOM 641 C CA . ILE A 1 87 ? 3.668 -7.604 -9.927 1.00 94.31 87 ILE A CA 1
ATOM 642 C C . ILE A 1 87 ? 4.302 -7.973 -11.277 1.00 94.31 87 ILE A C 1
ATOM 644 O O . ILE A 1 87 ? 5.437 -8.444 -11.321 1.00 94.31 87 ILE A O 1
ATOM 648 N N . GLN A 1 88 ? 3.585 -7.728 -12.373 1.00 94.56 88 GLN A N 1
ATOM 649 C CA . GLN A 1 88 ? 4.038 -7.983 -13.745 1.00 94.56 88 GLN A CA 1
ATOM 650 C C . GLN A 1 88 ? 5.055 -6.949 -14.256 1.00 94.56 88 GLN A C 1
ATOM 652 O O . GLN A 1 88 ? 5.638 -7.147 -15.323 1.00 94.56 88 GLN A O 1
ATOM 657 N N . TYR A 1 89 ? 5.263 -5.841 -13.536 1.00 91.56 89 TYR A N 1
ATOM 658 C CA . TYR A 1 89 ? 6.110 -4.748 -13.996 1.00 91.56 89 TYR A CA 1
ATOM 659 C C . TYR A 1 89 ? 7.566 -5.219 -14.184 1.00 91.56 89 TYR A C 1
ATOM 661 O O . TYR A 1 89 ? 8.201 -5.666 -13.216 1.00 91.56 89 TYR A O 1
ATOM 669 N N . PRO A 1 90 ? 8.111 -5.143 -15.415 1.00 82.69 90 PRO A N 1
ATOM 670 C CA . PRO A 1 90 ? 9.416 -5.702 -15.723 1.00 82.69 90 PRO A CA 1
ATOM 671 C C . PRO A 1 90 ? 10.550 -4.890 -15.077 1.00 82.69 90 PRO A C 1
ATOM 673 O O . PRO A 1 90 ? 10.423 -3.678 -14.877 1.00 82.69 90 PRO A O 1
ATOM 676 N N . PRO A 1 91 ? 11.698 -5.530 -14.785 1.00 72.31 91 PRO A N 1
ATOM 677 C CA . PRO A 1 91 ? 12.909 -4.808 -14.412 1.00 72.31 91 PRO A CA 1
ATOM 678 C C . PRO A 1 91 ? 13.314 -3.845 -15.540 1.00 72.31 91 PRO A C 1
ATOM 680 O O . PRO A 1 91 ? 12.952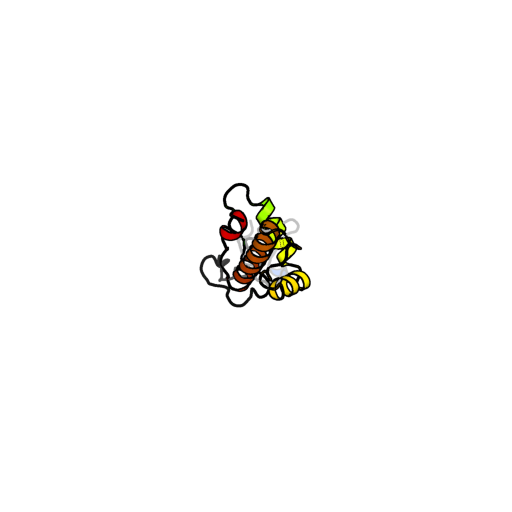 -4.077 -16.699 1.00 72.31 91 PRO A O 1
ATOM 683 N N . PRO A 1 92 ? 14.070 -2.776 -15.236 1.00 67.88 92 PRO A N 1
ATOM 684 C CA . PRO A 1 92 ? 14.398 -1.760 -16.218 1.00 67.88 92 PRO A CA 1
ATOM 685 C C . PRO A 1 92 ? 15.288 -2.393 -17.288 1.00 67.88 92 PRO A C 1
ATOM 687 O O . PRO A 1 92 ? 16.488 -2.604 -17.110 1.00 67.88 92 PRO A O 1
ATOM 690 N N . VAL A 1 93 ? 14.686 -2.728 -18.426 1.00 61.44 93 VAL A N 1
ATOM 691 C CA . VAL A 1 93 ? 15.422 -2.991 -19.657 1.00 61.44 93 VAL A CA 1
ATOM 692 C C . VAL A 1 93 ? 16.007 -1.646 -20.048 1.00 61.44 93 VAL A C 1
ATOM 694 O O . VAL A 1 93 ? 15.246 -0.689 -20.125 1.00 61.44 93 VAL A O 1
ATOM 697 N N . ARG A 1 94 ? 17.332 -1.560 -20.235 1.00 61.72 94 ARG A N 1
ATOM 698 C CA . ARG A 1 94 ? 18.068 -0.341 -20.626 1.00 61.72 94 ARG A CA 1
ATOM 699 C C . ARG A 1 94 ? 17.368 0.354 -21.801 1.00 61.72 94 ARG A C 1
ATOM 701 O O . ARG A 1 94 ? 17.643 0.057 -22.959 1.00 61.72 94 ARG A O 1
ATOM 708 N N . SER A 1 95 ? 16.428 1.232 -21.493 1.00 62.62 95 SER A N 1
ATOM 709 C CA . SER A 1 95 ? 15.491 1.822 -22.432 1.00 62.62 95 SER A CA 1
ATOM 710 C C . SER A 1 95 ? 15.284 3.253 -21.990 1.00 62.62 95 SER A C 1
ATOM 712 O O . SER A 1 95 ? 14.898 3.509 -20.854 1.00 62.62 95 SER A O 1
ATOM 714 N N . ASN A 1 96 ? 15.521 4.186 -22.904 1.00 66.62 96 ASN A N 1
ATOM 715 C CA . ASN A 1 96 ? 15.337 5.617 -22.667 1.00 66.62 96 ASN A CA 1
ATOM 716 C C . ASN A 1 96 ? 13.849 6.025 -22.615 1.00 66.62 96 ASN A C 1
ATOM 718 O O . ASN A 1 96 ? 13.542 7.210 -22.675 1.00 66.62 96 ASN A O 1
ATOM 722 N N . ALA A 1 97 ? 12.922 5.061 -22.580 1.00 72.56 97 ALA A N 1
ATOM 723 C CA . ALA A 1 97 ? 11.486 5.312 -22.636 1.00 72.5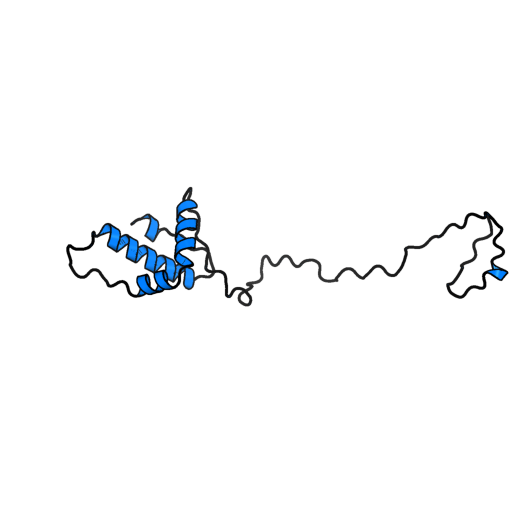6 97 ALA A CA 1
ATOM 724 C C . ALA A 1 97 ? 10.874 5.710 -21.282 1.00 72.56 97 ALA A C 1
ATOM 726 O O . ALA A 1 97 ? 9.831 6.356 -21.268 1.00 72.56 97 ALA A O 1
ATOM 727 N N . VAL A 1 98 ? 11.491 5.317 -20.163 1.00 77.75 98 VAL A N 1
ATOM 728 C CA . VAL A 1 98 ? 10.996 5.598 -18.806 1.00 77.75 98 VAL A CA 1
ATOM 729 C C . VAL A 1 98 ? 12.111 6.256 -18.007 1.00 77.75 98 VAL A C 1
ATOM 731 O O . VAL A 1 98 ? 13.248 5.784 -18.022 1.00 77.75 98 VAL A O 1
ATOM 734 N N . ASP A 1 99 ? 11.799 7.353 -17.321 1.00 86.44 99 ASP A N 1
ATOM 735 C CA . ASP A 1 99 ? 12.749 8.006 -16.432 1.00 86.44 99 ASP A CA 1
ATOM 736 C C . ASP A 1 99 ? 13.036 7.135 -15.197 1.00 86.44 99 ASP A C 1
ATOM 738 O O . ASP A 1 99 ? 12.176 6.411 -14.685 1.00 86.44 99 ASP A O 1
ATOM 742 N N . GLN A 1 100 ? 14.276 7.197 -14.712 1.00 85.75 100 GLN A N 1
ATOM 743 C CA . GLN A 1 100 ? 14.733 6.349 -13.610 1.00 85.75 100 GLN A CA 1
ATOM 744 C C . GLN A 1 100 ? 13.925 6.580 -12.321 1.00 85.75 100 GLN A C 1
ATOM 746 O O . GLN A 1 100 ? 13.699 5.626 -11.580 1.00 85.75 100 GLN A O 1
ATOM 751 N N . SER A 1 101 ? 13.463 7.809 -12.068 1.00 88.25 101 SER A N 1
ATOM 752 C CA . SER A 1 101 ? 12.623 8.151 -10.912 1.00 88.25 101 SER A CA 1
ATOM 753 C C . SER A 1 101 ? 11.265 7.450 -10.952 1.00 88.25 101 SER A C 1
ATOM 755 O O . SER A 1 101 ? 10.894 6.789 -9.985 1.00 88.25 101 SER A O 1
ATOM 757 N N . SER A 1 102 ? 10.551 7.507 -12.079 1.00 89.56 102 SER A N 1
ATOM 758 C CA . SER A 1 102 ? 9.271 6.813 -12.265 1.00 89.56 102 SER A CA 1
ATOM 759 C C . SER A 1 102 ? 9.425 5.302 -12.146 1.00 89.56 102 SER A C 1
ATOM 761 O O . SER A 1 102 ? 8.573 4.632 -11.558 1.00 89.56 102 SER A O 1
ATOM 763 N N . HIS A 1 103 ? 10.526 4.753 -12.667 1.00 90.81 103 HIS A N 1
ATOM 764 C CA . HIS A 1 103 ? 10.837 3.338 -12.503 1.00 90.81 103 HIS A CA 1
ATOM 765 C C . HIS A 1 103 ? 11.016 2.972 -11.022 1.00 90.81 103 HIS A C 1
ATOM 767 O O . HIS A 1 103 ? 10.345 2.064 -10.530 1.00 90.81 103 HIS A O 1
ATOM 773 N N . SER A 1 104 ? 11.871 3.704 -10.302 1.00 91.50 104 SER A N 1
ATOM 774 C CA . SER A 1 104 ? 12.113 3.487 -8.872 1.00 91.50 104 SER A CA 1
ATOM 775 C C . SER A 1 104 ? 10.831 3.621 -8.045 1.00 91.50 104 SER A C 1
ATOM 777 O O . SER A 1 104 ? 10.580 2.784 -7.182 1.00 91.50 104 SER A O 1
ATOM 779 N N . LEU A 1 105 ? 9.973 4.598 -8.359 1.00 93.88 105 LEU A N 1
ATOM 780 C CA . LEU A 1 105 ? 8.684 4.795 -7.688 1.00 93.88 105 LEU A CA 1
ATOM 781 C C . LEU A 1 105 ? 7.738 3.617 -7.908 1.00 93.88 105 LEU A C 1
ATOM 783 O O . LEU A 1 105 ? 7.096 3.139 -6.971 1.00 93.88 105 LEU A O 1
ATOM 787 N N . THR A 1 106 ? 7.678 3.118 -9.142 1.00 94.00 106 THR A N 1
ATOM 788 C CA . THR A 1 106 ? 6.839 1.969 -9.499 1.00 94.00 106 THR A CA 1
ATOM 789 C C . THR A 1 106 ? 7.302 0.716 -8.756 1.00 94.00 106 THR A C 1
ATOM 791 O O . THR A 1 106 ? 6.487 0.003 -8.168 1.00 94.00 106 THR A O 1
ATOM 794 N N . VAL A 1 107 ? 8.617 0.476 -8.712 1.00 93.69 107 VAL A N 1
ATOM 795 C CA . VAL A 1 107 ? 9.201 -0.647 -7.967 1.00 93.69 107 VAL A CA 1
ATOM 796 C C . VAL A 1 107 ? 8.944 -0.503 -6.467 1.00 93.69 107 VAL A C 1
ATOM 798 O O . VAL A 1 107 ? 8.486 -1.457 -5.846 1.00 93.69 107 VAL A O 1
ATOM 801 N N . ALA A 1 108 ? 9.154 0.679 -5.885 1.00 95.38 108 ALA A N 1
ATOM 802 C CA . ALA A 1 108 ? 8.900 0.907 -4.465 1.00 95.38 108 ALA A CA 1
ATOM 803 C C . ALA A 1 108 ? 7.422 0.705 -4.095 1.00 95.38 108 ALA A C 1
ATOM 805 O O . ALA A 1 108 ? 7.127 0.110 -3.061 1.00 95.38 108 ALA A O 1
ATOM 806 N N . THR A 1 109 ? 6.491 1.129 -4.959 1.00 96.19 109 THR A N 1
ATOM 807 C CA . THR A 1 109 ? 5.052 0.860 -4.786 1.00 96.19 109 THR A CA 1
ATOM 808 C C . THR A 1 109 ? 4.769 -0.640 -4.762 1.00 96.19 109 THR A C 1
ATOM 810 O O . THR A 1 109 ? 4.057 -1.120 -3.881 1.00 96.19 109 THR A O 1
ATOM 813 N N . ARG A 1 110 ? 5.346 -1.395 -5.708 1.00 95.44 110 ARG A N 1
ATOM 814 C CA . ARG A 1 110 ? 5.188 -2.853 -5.788 1.00 95.44 110 ARG A CA 1
ATOM 815 C C . ARG A 1 110 ? 5.685 -3.540 -4.519 1.00 95.44 110 ARG A C 1
ATOM 817 O O . ARG A 1 110 ? 4.973 -4.372 -3.964 1.00 95.44 110 ARG A O 1
ATOM 824 N N . GLU A 1 111 ? 6.893 -3.206 -4.069 1.00 95.12 111 GLU A N 1
ATOM 825 C CA . GLU A 1 111 ? 7.470 -3.809 -2.862 1.00 95.12 111 GLU A CA 1
ATOM 826 C C . GLU A 1 111 ? 6.640 -3.477 -1.618 1.00 95.12 111 GLU A C 1
ATOM 828 O O . GLU A 1 111 ? 6.332 -4.375 -0.837 1.00 95.12 111 GLU A O 1
ATOM 833 N N . LEU A 1 112 ? 6.184 -2.228 -1.481 1.00 95.88 112 LEU A N 1
ATOM 834 C CA . LEU A 1 112 ? 5.333 -1.819 -0.367 1.00 95.88 112 LEU A CA 1
ATOM 835 C C . LEU A 1 112 ? 3.993 -2.567 -0.359 1.00 95.88 112 LEU A C 1
ATOM 837 O O . LEU A 1 112 ? 3.546 -3.018 0.690 1.00 95.88 112 LEU A O 1
ATOM 841 N N . PHE A 1 113 ? 3.352 -2.739 -1.518 1.00 95.69 113 PHE A N 1
ATOM 842 C CA . PHE A 1 113 ? 2.097 -3.491 -1.614 1.00 95.69 113 PHE A CA 1
ATOM 843 C C . PHE A 1 113 ? 2.289 -4.966 -1.255 1.00 95.69 113 PHE A C 1
ATOM 845 O O . PHE A 1 113 ? 1.478 -5.527 -0.521 1.00 95.69 113 PHE A O 1
ATOM 852 N N . ASN A 1 114 ? 3.398 -5.571 -1.688 1.00 93.75 114 ASN A N 1
ATOM 853 C CA . ASN A 1 114 ? 3.755 -6.931 -1.288 1.00 93.75 114 ASN A CA 1
ATOM 854 C C . ASN A 1 114 ? 3.996 -7.046 0.225 1.00 93.75 114 ASN A C 1
ATOM 856 O O . ASN A 1 114 ? 3.704 -8.083 0.817 1.00 93.75 114 ASN A O 1
ATOM 860 N N . GLU A 1 115 ? 4.562 -6.015 0.850 1.00 93.75 115 GLU A N 1
ATOM 861 C CA . GLU A 1 115 ? 4.795 -5.974 2.292 1.00 93.75 115 GLU A CA 1
ATOM 862 C C . GLU A 1 115 ? 3.482 -5.828 3.073 1.00 93.75 115 GLU A C 1
ATOM 864 O O . GLU A 1 115 ? 3.290 -6.512 4.078 1.00 93.75 115 GLU A O 1
ATOM 869 N N . LEU A 1 116 ? 2.548 -5.012 2.577 1.00 93.31 116 LEU A N 1
ATOM 870 C CA . LEU A 1 116 ? 1.205 -4.866 3.145 1.00 93.31 116 LEU A CA 1
ATOM 871 C C . LEU A 1 116 ? 0.400 -6.172 3.105 1.00 93.31 116 LEU A C 1
ATOM 873 O O . LEU A 1 116 ? -0.323 -6.470 4.050 1.00 93.31 116 LEU A O 1
ATOM 877 N N . ASP A 1 117 ? 0.565 -6.965 2.044 1.00 91.44 117 ASP A N 1
ATOM 878 C CA . ASP A 1 117 ? -0.128 -8.248 1.881 1.00 91.44 117 ASP A CA 1
ATOM 879 C C . ASP A 1 117 ? 0.431 -9.363 2.777 1.00 91.44 117 ASP A C 1
ATOM 881 O O . ASP A 1 117 ? -0.282 -10.302 3.130 1.00 91.44 117 ASP A O 1
ATOM 885 N N . LYS A 1 118 ? 1.726 -9.301 3.108 1.00 90.81 118 LYS A N 1
ATOM 886 C CA . LYS A 1 118 ? 2.421 -10.342 3.884 1.00 90.81 118 LYS A CA 1
ATOM 887 C C . LYS A 1 118 ? 2.377 -10.103 5.386 1.00 90.81 118 LYS A C 1
ATOM 889 O O . LYS A 1 118 ? 2.596 -11.041 6.151 1.00 90.81 118 LYS A O 1
ATOM 894 N N . ASN A 1 119 ? 2.148 -8.864 5.804 1.00 88.56 119 ASN A N 1
ATOM 895 C CA . ASN A 1 119 ? 2.184 -8.479 7.204 1.00 88.56 119 ASN A CA 1
ATOM 896 C C . ASN A 1 119 ? 0.779 -8.294 7.773 1.00 88.56 119 ASN A C 1
ATOM 898 O O . ASN A 1 119 ? -0.152 -7.880 7.093 1.00 88.56 119 ASN A O 1
ATOM 902 N N . VAL A 1 120 ? 0.655 -8.571 9.069 1.00 87.50 120 VAL A N 1
ATOM 903 C CA . VAL A 1 120 ? -0.534 -8.232 9.870 1.00 87.50 120 VAL A CA 1
ATOM 904 C C . VAL A 1 120 ? -0.315 -6.915 10.621 1.00 87.50 120 VAL A C 1
ATOM 906 O O . VAL A 1 120 ? -1.261 -6.192 10.922 1.00 87.50 120 VAL A O 1
ATOM 909 N N . GLN A 1 121 ? 0.945 -6.588 10.920 1.00 89.56 121 GLN A N 1
ATOM 910 C CA . GLN A 1 121 ? 1.322 -5.377 11.643 1.00 89.56 121 GLN A CA 1
ATOM 911 C C . GLN A 1 121 ? 1.514 -4.188 10.693 1.00 89.56 121 GLN A C 1
ATOM 913 O O . GLN A 1 121 ? 1.878 -4.399 9.535 1.00 89.56 121 GLN A O 1
ATOM 918 N N . PRO A 1 122 ? 1.309 -2.944 11.167 1.00 92.31 122 PRO A N 1
ATOM 919 C CA . PRO A 1 122 ? 1.511 -1.753 10.353 1.00 92.31 122 PRO A CA 1
ATOM 920 C C . PRO A 1 122 ? 2.924 -1.663 9.763 1.00 92.31 122 PRO A C 1
ATOM 922 O O . PRO A 1 122 ? 3.917 -1.824 10.472 1.00 92.31 122 PRO A O 1
ATOM 925 N N . VAL A 1 123 ? 3.003 -1.346 8.473 1.00 95.50 123 VAL A N 1
ATOM 926 C CA . VAL A 1 123 ? 4.251 -1.234 7.708 1.00 95.50 123 VAL A CA 1
ATOM 927 C C . VAL A 1 123 ? 4.687 0.229 7.633 1.00 95.50 123 VAL A C 1
ATOM 929 O O . VAL A 1 123 ? 3.868 1.122 7.411 1.00 95.50 123 VAL A O 1
ATOM 932 N N . ALA A 1 124 ? 5.978 0.508 7.810 1.00 95.38 124 ALA A N 1
ATOM 933 C CA . ALA A 1 124 ? 6.522 1.856 7.653 1.00 95.38 124 ALA A CA 1
ATOM 934 C C . ALA A 1 124 ? 6.968 2.086 6.193 1.00 95.38 124 ALA A C 1
ATOM 936 O O . ALA A 1 124 ? 7.908 1.425 5.750 1.00 95.38 124 ALA A O 1
ATOM 937 N N . PRO A 1 125 ? 6.377 3.038 5.439 1.00 94.94 125 PRO A N 1
ATOM 938 C CA . PRO A 1 125 ? 6.669 3.237 4.013 1.00 94.94 125 PRO A CA 1
ATOM 939 C C . PRO A 1 125 ? 7.989 3.997 3.759 1.00 94.94 125 PRO A C 1
ATOM 941 O O . PRO A 1 125 ? 8.063 4.870 2.895 1.00 94.94 125 PRO A O 1
ATOM 944 N N . VAL A 1 126 ? 9.050 3.685 4.510 1.00 94.69 126 VAL A N 1
ATOM 945 C CA . VAL A 1 126 ? 10.356 4.364 4.430 1.00 94.69 126 VAL A CA 1
ATOM 946 C C . VAL A 1 126 ? 10.999 4.223 3.042 1.00 94.69 126 VAL A C 1
ATOM 948 O O . VAL A 1 126 ? 11.393 5.248 2.491 1.00 94.69 126 VAL A O 1
ATOM 951 N N . PRO A 1 127 ? 11.069 3.027 2.417 1.00 91.69 127 PRO A N 1
ATOM 952 C CA . PRO A 1 127 ? 11.673 2.892 1.089 1.00 91.69 127 PRO A CA 1
ATOM 953 C C . PRO A 1 127 ? 10.929 3.683 0.010 1.00 91.69 127 PRO A C 1
ATOM 955 O O . PRO A 1 127 ? 11.557 4.226 -0.889 1.00 91.69 127 PRO A O 1
ATOM 958 N N . PHE A 1 128 ? 9.602 3.778 0.121 1.00 95.19 128 PHE A N 1
ATOM 959 C CA . PHE A 1 128 ? 8.767 4.529 -0.813 1.00 95.19 128 PHE A CA 1
ATOM 960 C C . PHE A 1 128 ? 8.982 6.045 -0.690 1.00 95.19 128 PHE A C 1
ATOM 962 O O . PHE A 1 128 ? 9.028 6.744 -1.695 1.00 95.19 128 PHE A O 1
ATOM 969 N N . LEU A 1 129 ? 9.143 6.559 0.532 1.00 93.69 129 LEU A N 1
ATOM 970 C CA . LEU A 1 129 ? 9.377 7.986 0.785 1.00 93.69 129 LEU A CA 1
ATOM 971 C C . LEU A 1 129 ? 10.756 8.482 0.330 1.00 93.69 129 LEU A C 1
ATOM 973 O O . LEU A 1 129 ? 10.942 9.688 0.196 1.00 93.69 129 LEU A O 1
ATOM 977 N N . MET A 1 130 ? 11.718 7.576 0.151 1.00 90.62 130 MET A N 1
ATOM 978 C CA . MET A 1 130 ? 13.097 7.902 -0.228 1.00 90.62 130 MET A CA 1
ATOM 979 C C . MET A 1 130 ? 13.374 7.760 -1.732 1.00 90.62 130 MET A C 1
ATOM 981 O O . MET A 1 130 ? 14.534 7.870 -2.131 1.00 90.62 130 MET A O 1
ATOM 985 N N . VAL A 1 131 ? 12.346 7.474 -2.539 1.00 87.00 131 VAL A N 1
ATOM 986 C CA . VAL A 1 131 ? 12.452 7.429 -4.007 1.00 87.00 131 VAL A CA 1
ATOM 987 C C . VAL A 1 131 ? 12.752 8.803 -4.593 1.00 87.00 131 VAL A C 1
ATOM 989 O O . VAL A 1 131 ? 12.138 9.791 -4.132 1.00 87.00 131 VAL A O 1
#

pLDDT: mean 75.49, std 19.14, range [37.19, 96.81]

InterPro domains:
  IPR001394 Peptidase C19, ubiquitin carboxyl-terminal hydrolase [PF00443] (58-128)
  IPR018200 Ubiquitin specific protease, conserved site [PS00972] (59-74)
  IPR028889 Ubiquitin specific protease UPS, catalytic domain [PS50235] (58-131)
  IPR029071 Ubiquitin-like domain superfamily [SSF54236] (1-45)
  IPR038765 Papain-like cysteine peptidase superfamily [SSF54001] (57-130)
  IPR044635 Ubiquitin carboxyl-terminal hydrolase 14-like [PTHR43982] (1-131)

Radius of gyration: 34.88 Å; chains: 1; bounding box: 81×32×83 Å

Organism: Salvia divinorum (NCBI:txid28513)

Foldseek 3Di:
DPPDDDDDPPDDPVVVPDDPPDDDDDDDDPDDDPPDPPDDPPPPPDDPPVDPPPDDFAAADDPDPCVVVRVVLVVQLVDVVSLVVLVVDDDDDVDPPDDPVVNQLSVLSNVVSVVRRVDPYHDYSVSNVVD